Protein AF-A0A2T0LZ64-F1 (afdb_monomer)

Foldseek 3Di:
DAEAEQHLLQALCSLVVLVVVVVPDDPPDDYYYHAADEACDLVVCPPPPCSVVQVVCFVVPRQVSNCVDPNSPSCTSHVHPVVVVCSNCVCVVPDD

Organism: NCBI:txid1453103

Nearest PDB structures (foldseek):
  5f8e-assembly2_C  TM=9.262E-01  e=6.447E-04  Mycobacterium tuberculosis H37Rv
  8g5s-assembly1_A  TM=8.016E-01  e=6.447E-04  Streptomyces sp. CB03234
  3dtn-assembly1_B  TM=5.991E-01  e=2.584E+00  Methanosarcina mazei

Radius of gyration: 14.34 Å; Cα contacts (8 Å, |Δi|>4): 133; chains: 1; bounding box: 35×25×37 Å

Solvent-accessible surface area (backbone atoms only — not comparable to full-atom values): 5462 Å² total; per-residue (Å²): 109,49,76,37,67,72,46,60,36,36,34,13,44,46,67,58,53,52,50,53,52,56,74,71,50,56,92,94,50,53,80,48,78,48,68,69,86,51,49,78,46,74,75,84,39,69,88,49,76,60,51,61,54,50,47,51,48,15,66,73,46,30,20,51,52,0,47,74,34,75,74,40,60,40,45,12,53,58,45,17,55,66,55,53,50,49,60,67,45,72,60,68,80,67,76,127

Structure (mmCIF, N/CA/C/O backbone):
data_AF-A0A2T0LZ64-F1
#
_entry.id   AF-A0A2T0LZ64-F1
#
loop_
_atom_site.group_PDB
_atom_site.id
_atom_site.type_symbol
_atom_site.label_atom_id
_atom_site.label_alt_id
_atom_site.label_comp_id
_atom_site.label_asym_id
_atom_site.label_entity_id
_atom_site.label_seq_id
_atom_site.pdbx_PDB_ins_code
_atom_site.Cartn_x
_atom_site.Cartn_y
_atom_site.Cartn_z
_atom_site.occupancy
_atom_site.B_iso_or_equiv
_atom_site.auth_seq_id
_atom_site.auth_comp_id
_atom_site.auth_asym_id
_atom_site.auth_atom_id
_atom_site.pdbx_PDB_model_num
ATOM 1 N N . MET A 1 1 ? -1.724 0.458 18.969 1.00 91.12 1 MET A N 1
ATOM 2 C CA . MET A 1 1 ? -0.975 0.910 17.765 1.00 91.12 1 MET A CA 1
ATOM 3 C C . MET A 1 1 ? -1.040 -0.183 16.713 1.00 91.12 1 MET A C 1
ATOM 5 O O . MET A 1 1 ? -0.913 -1.349 17.067 1.00 91.12 1 MET A O 1
ATOM 9 N N . VAL A 1 2 ? -1.183 0.188 15.439 1.00 96.62 2 VAL A N 1
ATOM 10 C CA . VAL A 1 2 ? -1.102 -0.737 14.295 1.00 96.62 2 VAL A CA 1
ATOM 11 C C . VAL A 1 2 ? -0.011 -0.263 13.338 1.00 96.62 2 VAL A C 1
ATOM 13 O O . VAL A 1 2 ? 0.088 0.931 13.062 1.00 96.62 2 VAL A O 1
ATOM 16 N N . VAL A 1 3 ? 0.801 -1.193 12.831 1.00 97.31 3 VAL A N 1
ATOM 17 C CA . VAL A 1 3 ? 1.871 -0.897 11.873 1.00 97.31 3 VAL A CA 1
ATOM 18 C C . VAL A 1 3 ? 1.710 -1.769 10.635 1.00 97.31 3 VAL A C 1
ATOM 20 O O . VAL A 1 3 ? 1.627 -2.990 10.745 1.00 97.31 3 VAL A O 1
ATOM 23 N N . PHE A 1 4 ? 1.714 -1.136 9.466 1.00 97.62 4 PHE A N 1
ATOM 24 C CA . PHE A 1 4 ? 1.980 -1.790 8.190 1.00 97.62 4 PHE A CA 1
ATOM 25 C C . PHE A 1 4 ? 3.440 -1.518 7.842 1.00 97.62 4 PHE A C 1
ATOM 27 O O . PHE A 1 4 ? 3.823 -0.362 7.676 1.00 97.62 4 PHE A O 1
ATOM 34 N N . PHE A 1 5 ? 4.263 -2.559 7.794 1.00 97.94 5 PHE A N 1
ATOM 35 C CA . PHE A 1 5 ? 5.678 -2.443 7.455 1.00 97.94 5 PHE A CA 1
ATOM 36 C C . PHE A 1 5 ? 5.934 -3.222 6.172 1.00 97.94 5 PHE A C 1
ATOM 38 O O . PHE A 1 5 ? 5.837 -4.445 6.190 1.00 97.94 5 PHE A O 1
ATOM 45 N N . ASP A 1 6 ? 6.224 -2.499 5.092 1.00 97.25 6 ASP A N 1
ATOM 46 C CA . ASP A 1 6 ? 6.505 -3.032 3.758 1.00 97.25 6 ASP A CA 1
ATOM 47 C C . ASP A 1 6 ? 5.445 -4.043 3.289 1.00 97.25 6 ASP A C 1
ATOM 49 O O . ASP A 1 6 ? 5.751 -5.170 2.915 1.00 97.25 6 ASP A O 1
ATOM 53 N N . ALA A 1 7 ? 4.168 -3.663 3.417 1.00 97.44 7 ALA A N 1
ATOM 54 C CA . ALA A 1 7 ? 3.060 -4.601 3.221 1.00 97.44 7 ALA A CA 1
ATOM 55 C C . ALA A 1 7 ? 1.792 -3.968 2.648 1.00 97.44 7 ALA A C 1
ATOM 57 O O . ALA A 1 7 ? 1.022 -4.648 1.976 1.00 97.44 7 ALA A O 1
ATOM 58 N N . LEU A 1 8 ? 1.525 -2.682 2.903 1.00 97.38 8 LEU A N 1
ATOM 59 C CA . LEU A 1 8 ? 0.245 -2.072 2.534 1.00 97.38 8 LEU A CA 1
ATOM 60 C C . LEU A 1 8 ? 0.048 -2.059 1.012 1.00 97.38 8 LEU A C 1
ATOM 62 O O . LEU A 1 8 ? -1.070 -2.242 0.534 1.00 97.38 8 LEU A O 1
ATOM 66 N N . HIS A 1 9 ? 1.128 -1.855 0.258 1.00 98.00 9 HIS A N 1
ATOM 67 C CA . HIS A 1 9 ? 1.101 -1.817 -1.201 1.00 98.00 9 HIS A CA 1
ATOM 68 C C . HIS A 1 9 ? 0.855 -3.174 -1.878 1.00 98.00 9 HIS A C 1
ATOM 70 O O . HIS A 1 9 ? 0.489 -3.193 -3.057 1.00 98.00 9 HIS A O 1
ATOM 76 N N . ASP A 1 10 ? 1.033 -4.274 -1.146 1.00 98.12 10 ASP A N 1
ATOM 77 C CA . ASP A 1 10 ? 0.844 -5.641 -1.636 1.00 98.12 10 ASP A CA 1
ATOM 78 C C . ASP A 1 10 ? -0.561 -6.184 -1.367 1.00 98.12 10 ASP A C 1
ATOM 80 O O . ASP A 1 10 ? -0.926 -7.224 -1.908 1.00 98.12 10 ASP A O 1
ATOM 84 N N . LEU A 1 11 ? -1.372 -5.517 -0.542 1.00 98.12 11 LEU A N 1
ATOM 85 C CA . LEU A 1 11 ? -2.701 -6.015 -0.185 1.00 98.12 11 LEU A CA 1
ATOM 86 C C . LEU A 1 11 ? -3.670 -5.951 -1.371 1.00 98.12 11 LEU A C 1
ATOM 88 O O . LEU A 1 11 ? -3.659 -4.995 -2.149 1.00 98.12 11 LEU A O 1
ATOM 92 N N . GLY A 1 12 ? -4.550 -6.949 -1.477 1.00 98.25 12 GLY A N 1
ATOM 93 C CA . GLY A 1 12 ? -5.639 -6.967 -2.463 1.00 98.25 12 GLY A CA 1
ATOM 94 C C . GLY A 1 12 ? -6.722 -5.911 -2.215 1.00 98.25 12 GLY A C 1
ATOM 95 O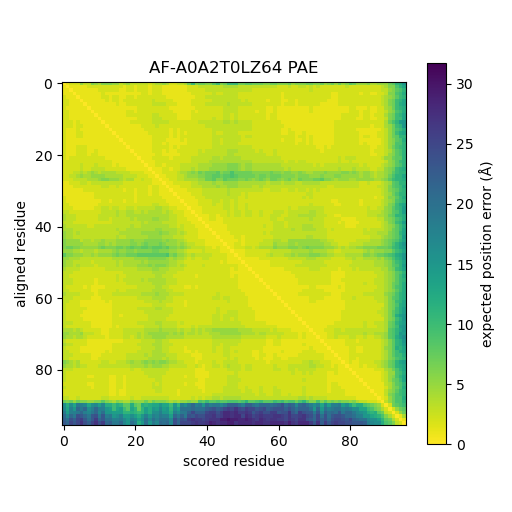 O . GLY A 1 12 ? -7.293 -5.391 -3.168 1.00 98.25 12 GLY A O 1
ATOM 96 N N . ASP A 1 13 ? -6.956 -5.527 -0.955 1.00 97.81 13 ASP A N 1
ATOM 97 C CA . ASP A 1 13 ? -7.872 -4.442 -0.560 1.00 97.81 13 ASP A CA 1
ATOM 98 C C . ASP A 1 13 ? -7.258 -3.595 0.582 1.00 97.81 13 ASP A C 1
ATOM 100 O O . ASP A 1 13 ? -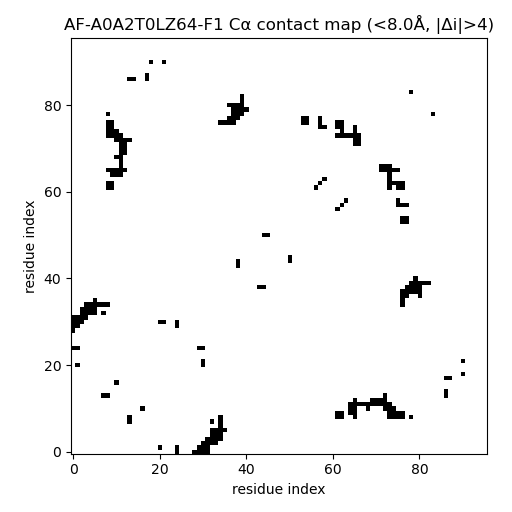7.606 -3.756 1.762 1.00 97.81 13 ASP A O 1
ATOM 104 N N . PRO A 1 14 ? -6.313 -2.686 0.264 1.00 96.94 14 PRO A N 1
ATOM 105 C CA . PRO A 1 14 ? -5.716 -1.798 1.254 1.00 96.94 14 PRO A CA 1
ATOM 106 C C . PRO A 1 14 ? -6.744 -0.894 1.967 1.00 96.94 14 PRO A C 1
ATOM 108 O O . PRO A 1 14 ? -6.619 -0.730 3.184 1.00 96.94 14 PRO A O 1
ATOM 111 N N . PRO A 1 15 ? -7.795 -0.341 1.313 1.00 95.94 15 PRO A N 1
ATOM 112 C CA . PRO A 1 15 ? -8.875 0.348 2.018 1.00 95.94 15 PRO A CA 1
ATOM 113 C C . PRO A 1 15 ? -9.548 -0.492 3.111 1.00 95.94 15 PRO A C 1
ATOM 115 O O . PRO A 1 15 ? -9.785 0.022 4.204 1.00 95.94 15 PRO A O 1
ATOM 118 N N . ALA A 1 16 ? -9.883 -1.761 2.851 1.00 95.75 16 ALA A N 1
ATOM 119 C CA . ALA A 1 16 ? -10.485 -2.632 3.862 1.00 95.75 16 ALA A CA 1
ATOM 120 C C . ALA A 1 16 ? -9.528 -2.929 5.012 1.00 95.75 16 ALA A C 1
ATOM 122 O O . ALA A 1 16 ? -9.941 -2.862 6.172 1.00 95.75 16 ALA A O 1
ATOM 123 N N . ALA A 1 17 ? -8.256 -3.193 4.711 1.00 96.19 17 ALA A N 1
ATOM 124 C CA . ALA A 1 17 ? -7.236 -3.413 5.730 1.00 96.19 17 ALA A CA 1
ATOM 125 C C . ALA A 1 17 ? -7.065 -2.186 6.638 1.00 96.19 17 ALA A C 1
ATOM 127 O O . ALA A 1 17 ? -7.062 -2.317 7.862 1.00 96.19 17 ALA A O 1
ATOM 128 N N . LEU A 1 18 ? -7.016 -0.982 6.059 1.00 96.12 18 LEU A N 1
ATOM 129 C CA . LEU A 1 18 ? -6.935 0.274 6.810 1.00 96.12 18 LEU A CA 1
ATOM 130 C C . LEU A 1 18 ? -8.204 0.554 7.616 1.00 96.12 18 LEU A C 1
ATOM 132 O O . LEU A 1 18 ? -8.114 0.982 8.767 1.00 96.12 18 LEU A O 1
ATOM 136 N N . ARG A 1 19 ? -9.390 0.261 7.062 1.00 94.38 19 ARG A N 1
ATOM 137 C CA . ARG A 1 19 ? -10.639 0.315 7.832 1.00 94.38 19 ARG A CA 1
ATOM 138 C C . ARG A 1 19 ? -10.540 -0.601 9.047 1.00 94.38 19 ARG A C 1
ATOM 140 O O . ARG A 1 19 ? -10.749 -0.124 10.158 1.00 94.38 19 ARG A O 1
ATOM 147 N N . ARG A 1 20 ? -10.165 -1.867 8.860 1.00 94.62 20 ARG A N 1
ATOM 148 C CA . ARG A 1 20 ? -10.064 -2.830 9.959 1.00 94.62 20 ARG A CA 1
ATOM 149 C C . ARG A 1 20 ? -9.029 -2.417 11.002 1.00 94.62 20 ARG A C 1
ATOM 151 O O . ARG A 1 20 ? -9.304 -2.560 12.189 1.00 94.62 20 ARG A O 1
ATOM 158 N N . ALA A 1 21 ? -7.878 -1.906 10.570 1.00 95.00 21 ALA A N 1
ATOM 159 C CA . ALA A 1 21 ? -6.840 -1.390 11.455 1.00 95.00 21 ALA A CA 1
ATOM 160 C C . ALA A 1 21 ? -7.365 -0.239 12.316 1.00 95.00 21 ALA A C 1
ATOM 162 O O . ALA A 1 21 ? -7.190 -0.256 13.527 1.00 95.00 21 ALA A O 1
ATOM 163 N N . HIS A 1 22 ? -8.083 0.711 11.719 1.00 91.44 22 HIS A N 1
ATOM 164 C CA . HIS A 1 22 ? -8.704 1.803 12.461 1.00 91.44 22 HIS A CA 1
ATOM 165 C C . HIS A 1 22 ? -9.777 1.320 13.451 1.00 91.44 22 HIS A C 1
ATOM 167 O O . HIS A 1 22 ? -9.912 1.899 14.520 1.00 91.44 22 HIS A O 1
ATOM 173 N N . ASP A 1 23 ? -10.534 0.264 13.133 1.00 92.62 23 ASP A N 1
ATOM 174 C CA . ASP A 1 23 ? -11.506 -0.331 14.070 1.00 92.62 23 ASP A CA 1
ATOM 175 C C . ASP A 1 23 ? -10.848 -0.987 15.297 1.00 92.62 23 ASP A C 1
ATOM 177 O O . ASP A 1 23 ? -11.535 -1.298 16.267 1.00 92.62 23 ASP A O 1
ATOM 181 N N . LEU A 1 24 ? -9.538 -1.249 15.249 1.00 93.19 24 LEU A N 1
ATOM 182 C CA . LEU A 1 24 ? -8.771 -1.809 16.365 1.00 93.19 24 LEU A CA 1
ATOM 183 C C . LEU A 1 24 ? -8.140 -0.740 17.261 1.00 93.19 24 LEU A C 1
ATOM 185 O O . LEU A 1 24 ? -7.734 -1.073 18.371 1.00 93.19 24 LEU A O 1
ATOM 189 N N . LEU A 1 25 ? -8.019 0.500 16.782 1.00 92.62 25 LEU A N 1
ATOM 190 C CA . LEU A 1 25 ? -7.352 1.570 17.519 1.00 92.62 25 LEU A CA 1
ATOM 191 C C . LEU A 1 25 ? -8.283 2.184 18.564 1.00 92.62 25 LEU A C 1
ATOM 193 O O . LEU A 1 25 ? -9.464 2.420 18.304 1.00 92.62 25 LEU A O 1
ATOM 197 N N . THR A 1 26 ? -7.727 2.489 19.734 1.00 93.56 26 THR A N 1
ATOM 198 C CA . THR A 1 26 ? -8.390 3.312 20.756 1.00 93.56 26 THR A CA 1
ATOM 199 C C . THR A 1 26 ? -7.905 4.763 20.711 1.00 93.56 26 THR A C 1
ATOM 201 O O . THR A 1 26 ? -6.939 5.086 20.021 1.00 93.56 26 THR A O 1
ATOM 204 N N . GLU A 1 27 ? -8.558 5.644 21.476 1.00 91.44 27 GLU A N 1
ATOM 205 C CA . GLU A 1 27 ? -8.165 7.054 21.599 1.00 91.44 27 GLU A CA 1
ATOM 206 C C . GLU A 1 27 ? -6.674 7.200 21.949 1.00 91.44 27 GLU A C 1
ATOM 208 O O . GLU A 1 27 ? -6.163 6.508 22.833 1.00 91.44 27 GLU A O 1
ATOM 213 N N . GLY A 1 28 ? -5.977 8.090 21.237 1.00 92.00 28 GLY A N 1
ATOM 214 C CA . GLY A 1 28 ? -4.541 8.337 21.405 1.00 92.00 28 GLY A CA 1
ATOM 215 C C . GLY A 1 28 ? -3.600 7.303 20.772 1.00 92.00 28 GLY A C 1
ATOM 216 O O . GLY A 1 28 ? -2.386 7.513 20.780 1.00 92.00 28 GLY A O 1
ATOM 217 N N . GLU A 1 29 ? -4.106 6.208 20.200 1.00 94.88 29 GLU A N 1
ATOM 218 C CA . GLU A 1 29 ? -3.272 5.274 19.446 1.00 94.88 29 GLU A CA 1
ATOM 219 C C . GLU A 1 29 ? -3.086 5.705 17.988 1.00 94.88 29 GLU A C 1
ATOM 221 O O . GLU A 1 29 ? -3.932 6.365 17.390 1.00 94.88 29 GLU A O 1
ATOM 226 N N . ILE A 1 30 ? -1.970 5.285 17.390 1.00 93.44 30 ILE A N 1
ATOM 227 C CA . ILE A 1 30 ? -1.609 5.652 16.019 1.00 93.44 30 ILE A CA 1
ATOM 228 C C . ILE A 1 30 ? -1.572 4.443 15.082 1.00 93.44 30 ILE A C 1
ATOM 230 O O . ILE A 1 30 ? -1.292 3.308 15.491 1.00 93.44 30 ILE A O 1
ATOM 234 N N . LEU A 1 31 ? -1.823 4.727 13.804 1.00 95.19 31 LEU A N 1
ATOM 235 C CA . LEU A 1 31 ? -1.523 3.858 12.673 1.00 95.19 31 LEU A CA 1
ATOM 236 C C . LEU A 1 31 ? -0.257 4.371 11.994 1.00 95.19 31 LEU A C 1
ATOM 238 O O . LEU A 1 31 ? -0.169 5.555 11.670 1.00 95.19 31 LEU A O 1
ATOM 242 N N . VAL A 1 32 ? 0.697 3.481 11.744 1.00 95.69 32 VAL A N 1
ATOM 243 C CA . VAL A 1 32 ? 1.925 3.805 11.010 1.00 95.69 32 VAL A CA 1
ATOM 244 C C . VAL A 1 32 ? 2.018 2.920 9.773 1.00 95.69 32 VAL A C 1
ATOM 246 O O . VAL A 1 32 ? 1.811 1.712 9.856 1.00 95.69 32 VAL A O 1
ATOM 249 N N . ALA A 1 33 ? 2.342 3.514 8.627 1.00 96.12 33 ALA A N 1
ATOM 250 C CA . ALA A 1 33 ? 2.694 2.787 7.4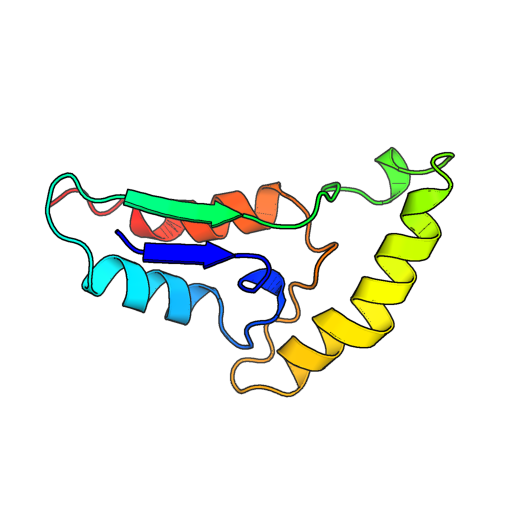13 1.00 96.12 33 ALA A CA 1
ATOM 251 C C . ALA A 1 33 ? 4.137 3.134 7.030 1.00 96.12 33 ALA A C 1
ATOM 253 O O . ALA A 1 33 ? 4.455 4.302 6.807 1.00 96.12 33 ALA A O 1
ATOM 254 N N . VAL A 1 34 ? 5.000 2.123 6.985 1.00 97.06 34 VAL A N 1
ATOM 255 C CA . VAL A 1 34 ? 6.384 2.226 6.518 1.00 97.06 34 VAL A CA 1
ATOM 256 C C . VAL A 1 34 ? 6.452 1.505 5.187 1.00 97.06 34 VAL A C 1
ATOM 258 O O . VAL A 1 34 ? 6.215 0.306 5.125 1.00 97.06 34 VAL A O 1
ATOM 261 N N . GLU A 1 35 ? 6.734 2.243 4.123 1.00 96.88 35 GLU A N 1
ATOM 262 C CA . GLU A 1 35 ? 6.611 1.761 2.751 1.00 96.88 35 GLU A CA 1
ATOM 263 C C . GLU A 1 35 ? 7.843 2.173 1.938 1.00 96.88 35 GLU A C 1
ATOM 265 O O . GLU A 1 35 ? 8.458 3.201 2.252 1.00 96.88 35 GLU A O 1
ATOM 270 N N . PRO A 1 36 ? 8.199 1.425 0.879 1.00 95.06 36 PRO A N 1
ATOM 271 C CA . PRO A 1 36 ? 9.310 1.804 0.024 1.00 95.06 36 PRO A CA 1
ATOM 272 C C . PRO A 1 36 ? 9.067 3.153 -0.645 1.00 95.06 36 PRO A C 1
ATOM 274 O O . PRO A 1 36 ? 7.936 3.531 -0.978 1.00 95.06 36 PRO A O 1
ATOM 277 N N . TRP A 1 37 ? 10.159 3.885 -0.851 1.00 93.12 37 TRP A N 1
ATOM 278 C CA . TRP A 1 37 ? 10.108 5.171 -1.524 1.00 93.12 37 TRP A CA 1
ATOM 279 C C . TRP A 1 37 ? 9.567 5.014 -2.951 1.00 93.12 37 TRP A C 1
ATOM 281 O O . TRP A 1 37 ? 9.925 4.093 -3.685 1.00 93.12 37 TRP A O 1
ATOM 291 N N . SER A 1 38 ? 8.699 5.939 -3.352 1.00 95.25 38 SER A N 1
ATOM 292 C CA . SER A 1 38 ? 8.151 6.004 -4.706 1.00 95.25 38 SER A CA 1
ATOM 293 C C . SER A 1 38 ? 7.817 7.446 -5.064 1.00 95.25 38 SER A C 1
ATOM 295 O O . SER A 1 38 ? 7.792 8.328 -4.203 1.00 95.25 38 SER A O 1
ATOM 297 N N . LEU A 1 39 ? 7.564 7.676 -6.347 1.00 95.31 39 LEU A N 1
ATOM 298 C CA . LEU A 1 39 ? 7.181 8.971 -6.895 1.00 95.31 39 LEU A CA 1
ATOM 299 C C . LEU A 1 39 ? 5.743 8.894 -7.401 1.00 95.31 39 LEU A C 1
ATOM 301 O O . LEU A 1 39 ? 5.296 7.838 -7.841 1.00 95.31 39 LEU A O 1
ATOM 305 N N . ASP A 1 40 ? 5.021 10.011 -7.357 1.00 96.25 40 ASP A N 1
ATOM 306 C CA . ASP A 1 40 ? 3.660 10.070 -7.906 1.00 96.25 40 ASP A CA 1
ATOM 307 C C . ASP A 1 40 ? 3.646 10.008 -9.433 1.00 96.25 40 ASP A C 1
ATOM 309 O O . ASP A 1 40 ? 2.648 9.620 -10.041 1.00 96.25 40 ASP A O 1
ATOM 313 N N . ARG A 1 41 ? 4.754 10.405 -10.057 1.00 94.88 41 ARG A N 1
ATOM 314 C CA . ARG A 1 41 ? 4.921 10.434 -11.500 1.00 94.88 41 ARG A CA 1
ATOM 315 C C . ARG A 1 41 ? 6.228 9.756 -11.868 1.00 94.88 41 ARG A C 1
ATOM 317 O O . ARG A 1 41 ? 7.276 10.071 -11.309 1.00 94.88 41 ARG A O 1
ATOM 324 N N . LEU A 1 42 ? 6.169 8.843 -12.834 1.00 92.69 42 LEU A N 1
ATOM 325 C CA . LEU A 1 42 ? 7.360 8.171 -13.351 1.00 92.69 42 LEU A CA 1
ATOM 326 C C . LEU A 1 42 ? 8.362 9.178 -13.932 1.00 92.69 42 LEU A C 1
ATOM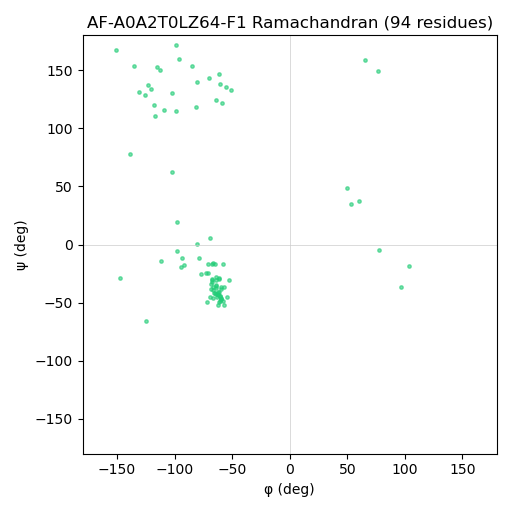 328 O O . LEU A 1 42 ? 9.570 8.989 -13.787 1.00 92.69 42 LEU A O 1
ATOM 332 N N . GLU A 1 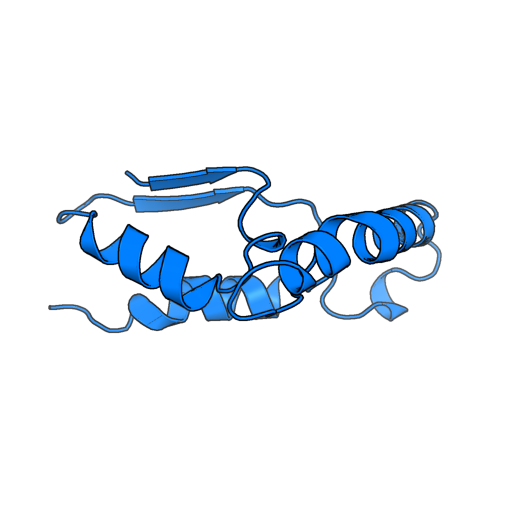43 ? 7.876 10.246 -14.575 1.00 95.50 43 GLU A N 1
ATOM 333 C CA . GLU A 1 43 ? 8.741 11.209 -15.262 1.00 95.50 43 GLU A CA 1
ATOM 334 C C . GLU A 1 43 ? 9.669 11.957 -14.301 1.00 95.50 43 GLU A C 1
ATOM 336 O O . GLU A 1 43 ? 10.804 12.259 -14.666 1.00 95.50 43 GLU A O 1
ATOM 341 N N . ASP A 1 44 ? 9.233 12.158 -13.056 1.00 95.69 44 ASP A N 1
ATOM 342 C CA . ASP A 1 44 ? 10.016 12.823 -12.009 1.00 95.69 44 ASP A CA 1
ATOM 343 C C . ASP A 1 44 ? 11.240 11.987 -11.586 1.00 95.69 44 ASP A C 1
ATOM 345 O O . ASP A 1 44 ? 12.174 12.494 -10.966 1.00 95.69 44 ASP A O 1
ATOM 349 N N . GLY A 1 45 ? 11.247 10.695 -11.926 1.00 93.12 45 GLY A N 1
ATOM 350 C CA . GLY A 1 45 ? 12.334 9.761 -11.649 1.00 93.12 45 GLY A CA 1
ATOM 351 C C . GLY A 1 45 ? 13.291 9.531 -12.821 1.00 93.12 45 GLY A C 1
ATOM 352 O O . GLY A 1 45 ? 14.287 8.818 -12.664 1.00 93.12 45 GLY A O 1
ATOM 353 N N . ILE A 1 46 ? 13.017 10.091 -14.004 1.00 94.12 46 ILE A N 1
ATOM 354 C CA . ILE A 1 46 ? 13.837 9.847 -15.197 1.00 94.12 46 ILE A CA 1
ATOM 355 C C . ILE A 1 46 ? 15.252 10.395 -14.975 1.00 94.12 46 ILE A C 1
ATOM 357 O O . ILE A 1 46 ? 15.455 11.566 -14.673 1.00 94.12 46 ILE A O 1
ATOM 361 N N . GLY A 1 47 ? 16.247 9.523 -15.147 1.00 93.06 47 GLY A N 1
ATOM 362 C CA . GLY A 1 47 ? 17.659 9.822 -14.891 1.00 93.06 47 GLY A CA 1
ATOM 363 C C . GLY A 1 47 ? 18.185 9.221 -13.586 1.00 93.06 47 GLY A C 1
ATOM 364 O O . GLY A 1 47 ? 19.392 9.020 -13.467 1.00 93.06 47 GLY A O 1
ATOM 365 N N . ASN A 1 48 ? 17.306 8.834 -12.655 1.00 94.38 48 ASN A N 1
ATOM 366 C CA . ASN A 1 48 ? 17.694 8.023 -11.506 1.00 94.38 48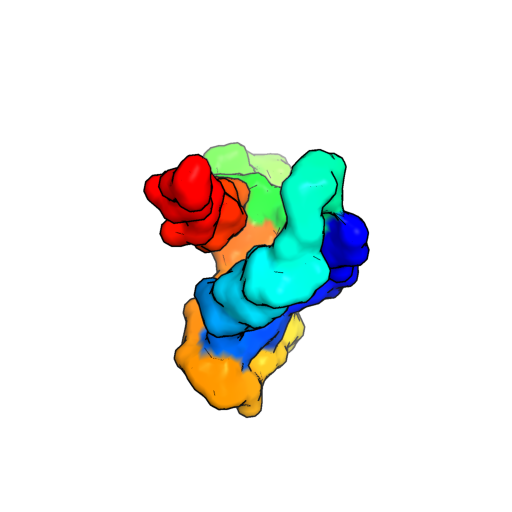 ASN A CA 1
ATOM 367 C C . ASN A 1 48 ? 17.775 6.537 -11.922 1.00 94.38 48 ASN A C 1
ATOM 369 O O . ASN A 1 48 ? 16.764 5.961 -12.336 1.00 94.38 48 ASN A O 1
ATOM 373 N N . PRO A 1 49 ? 18.950 5.882 -11.826 1.00 91.12 49 PRO A N 1
ATOM 374 C CA . PRO A 1 49 ? 19.107 4.491 -12.246 1.00 91.12 49 PRO A CA 1
ATOM 375 C C . PRO A 1 49 ? 18.225 3.512 -11.459 1.00 91.12 49 PRO A C 1
ATOM 377 O O . PRO A 1 49 ? 17.815 2.502 -12.037 1.00 91.12 49 PRO A O 1
ATOM 380 N N . SER A 1 50 ? 17.898 3.813 -10.197 1.00 93.88 50 SER A N 1
ATOM 381 C CA . SER A 1 50 ? 17.082 2.942 -9.342 1.00 93.88 50 SER A CA 1
ATOM 382 C C . SER A 1 50 ? 15.642 2.827 -9.827 1.00 93.88 50 SER A C 1
ATOM 384 O O . SER A 1 50 ? 15.079 1.743 -9.774 1.00 93.88 50 SER A O 1
ATOM 386 N N . VAL A 1 51 ? 15.083 3.881 -10.432 1.00 94.62 51 VAL A N 1
ATOM 387 C CA . VAL A 1 51 ? 13.668 3.920 -10.847 1.00 94.62 51 VAL A CA 1
ATOM 388 C C . VAL A 1 51 ? 13.318 2.776 -11.798 1.00 94.62 51 VAL A C 1
ATOM 390 O O . VAL A 1 51 ? 12.245 2.188 -11.697 1.00 94.62 51 VAL A O 1
ATOM 393 N N . ARG A 1 52 ? 14.240 2.389 -12.689 1.00 93.12 52 ARG A N 1
ATOM 394 C CA . ARG A 1 52 ? 14.030 1.227 -13.569 1.00 93.12 52 ARG A CA 1
ATOM 395 C C . ARG A 1 52 ? 13.946 -0.086 -12.795 1.00 93.12 52 ARG A C 1
ATOM 397 O O . ARG A 1 52 ? 13.122 -0.929 -13.134 1.00 93.12 52 ARG A O 1
ATOM 404 N N . VAL A 1 53 ? 14.801 -0.263 -11.790 1.00 95.12 53 VAL A N 1
ATOM 405 C CA . VAL A 1 53 ? 14.817 -1.463 -10.946 1.00 95.12 53 VAL A CA 1
ATOM 406 C C . VAL A 1 53 ? 13.565 -1.501 -10.076 1.00 95.12 53 VAL A C 1
ATOM 408 O O . VAL A 1 53 ? 12.889 -2.524 -10.038 1.00 95.12 53 VAL A O 1
ATOM 411 N N . ASP A 1 54 ? 13.200 -0.377 -9.464 1.00 95.81 54 ASP A N 1
ATOM 412 C CA . ASP A 1 54 ? 12.047 -0.270 -8.572 1.00 95.81 54 ASP A CA 1
ATOM 413 C C . ASP A 1 54 ? 10.732 -0.573 -9.305 1.00 95.81 54 ASP A C 1
ATOM 415 O O . ASP A 1 54 ? 9.897 -1.330 -8.806 1.00 95.81 54 ASP A O 1
ATOM 419 N N . TYR A 1 55 ? 10.559 -0.058 -10.528 1.00 95.88 55 TYR A N 1
ATOM 420 C CA . TYR A 1 55 ? 9.401 -0.391 -11.363 1.00 95.88 55 TYR A CA 1
ATOM 421 C C . TYR A 1 55 ? 9.412 -1.846 -11.837 1.00 95.88 55 TYR A C 1
ATOM 423 O O . TYR A 1 55 ? 8.352 -2.472 -11.861 1.00 95.88 55 TYR A O 1
ATOM 431 N N . ALA A 1 56 ? 10.574 -2.410 -12.185 1.00 96.06 56 ALA A N 1
ATOM 432 C CA . ALA A 1 56 ? 10.672 -3.820 -12.562 1.00 96.06 56 ALA A CA 1
ATOM 433 C C . ALA A 1 56 ? 10.281 -4.742 -11.397 1.00 96.06 56 ALA A C 1
ATOM 435 O O . ALA A 1 56 ? 9.490 -5.664 -11.592 1.00 96.06 56 ALA A O 1
ATOM 436 N N . LEU A 1 57 ? 10.770 -4.462 -10.185 1.00 96.94 57 LEU A N 1
ATOM 437 C CA . LEU A 1 57 ? 10.391 -5.188 -8.971 1.00 96.94 57 LEU A CA 1
ATOM 438 C C . LEU A 1 57 ? 8.896 -5.037 -8.687 1.00 96.94 57 LEU A C 1
ATOM 440 O O . LEU A 1 57 ? 8.200 -6.034 -8.516 1.00 96.94 57 LEU A O 1
ATOM 444 N N . SER A 1 58 ? 8.385 -3.807 -8.708 1.00 97.81 58 SER A N 1
ATOM 445 C CA . SER A 1 58 ? 6.985 -3.536 -8.393 1.00 97.81 58 SER A CA 1
ATOM 446 C C . SER A 1 58 ? 6.029 -4.253 -9.348 1.00 97.81 58 SER A C 1
ATOM 448 O O . SER A 1 58 ? 5.141 -4.977 -8.905 1.00 97.81 58 SER A O 1
ATOM 450 N N . THR A 1 59 ? 6.266 -4.137 -10.656 1.00 97.31 59 THR A N 1
ATOM 451 C CA . THR A 1 59 ? 5.413 -4.741 -11.693 1.00 97.31 59 THR A CA 1
ATOM 452 C C . THR A 1 59 ? 5.550 -6.258 -11.798 1.00 97.31 59 THR A C 1
ATOM 454 O O . THR A 1 59 ? 4.606 -6.912 -12.233 1.00 97.31 59 THR A O 1
ATOM 457 N N . SER A 1 60 ? 6.685 -6.831 -11.383 1.00 98.19 60 SER A N 1
ATOM 458 C CA . SER A 1 60 ? 6.917 -8.282 -11.457 1.00 98.19 60 SER A CA 1
ATOM 459 C C . SER A 1 60 ? 6.578 -9.027 -10.164 1.00 98.19 60 SER A C 1
ATOM 461 O O . SER A 1 60 ? 6.400 -10.241 -10.211 1.00 98.19 60 SER A O 1
ATOM 463 N N . LEU A 1 61 ? 6.499 -8.334 -9.021 1.00 98.12 61 LEU A N 1
ATOM 464 C CA . LEU A 1 61 ? 6.314 -8.949 -7.699 1.00 98.12 61 LEU A CA 1
ATOM 465 C C . LEU A 1 61 ? 5.103 -8.373 -6.956 1.00 98.12 61 LEU A C 1
ATOM 467 O O . LEU A 1 61 ? 4.114 -9.069 -6.745 1.00 98.12 61 LEU A O 1
ATOM 471 N N . CYS A 1 62 ? 5.161 -7.097 -6.588 1.00 98.38 62 CYS A N 1
ATOM 472 C CA . CYS A 1 62 ? 4.206 -6.481 -5.668 1.00 98.38 62 CYS A CA 1
ATOM 473 C C . CYS A 1 62 ? 2.814 -6.269 -6.281 1.00 98.38 62 CYS A C 1
ATOM 475 O O . CYS A 1 62 ? 1.789 -6.684 -5.738 1.00 98.38 62 CYS A O 1
ATOM 477 N N . THR A 1 63 ? 2.761 -5.668 -7.471 1.00 98.50 63 THR A N 1
ATOM 478 C CA . THR A 1 63 ? 1.512 -5.479 -8.216 1.00 98.50 63 THR A CA 1
ATOM 479 C C . THR A 1 63 ? 0.805 -6.813 -8.500 1.00 98.50 63 THR A C 1
ATOM 481 O O . THR A 1 63 ? -0.386 -6.909 -8.193 1.00 98.50 63 THR A O 1
ATOM 484 N N . PRO A 1 64 ? 1.474 -7.867 -9.023 1.00 98.44 64 PRO A N 1
ATOM 485 C CA . PRO A 1 64 ? 0.816 -9.156 -9.215 1.00 98.44 64 PRO A CA 1
ATOM 486 C C . PRO A 1 64 ? 0.439 -9.850 -7.898 1.00 98.44 64 PRO A C 1
ATOM 488 O O . PRO A 1 64 ? -0.584 -10.529 -7.869 1.00 98.44 64 PRO A O 1
ATOM 491 N N . CYS A 1 65 ? 1.187 -9.650 -6.805 1.00 98.25 65 CYS A N 1
ATOM 492 C CA . CYS A 1 65 ? 0.805 -10.143 -5.476 1.00 98.25 65 CYS A CA 1
ATOM 493 C C . CYS A 1 65 ? -0.549 -9.569 -5.026 1.00 98.25 65 CYS A C 1
ATOM 495 O O . CYS A 1 65 ? -1.433 -10.322 -4.615 1.00 98.25 65 CYS A O 1
ATOM 497 N N . SER A 1 66 ? -0.742 -8.254 -5.171 1.00 98.38 66 SER A N 1
ATOM 498 C CA . SER A 1 66 ? -2.016 -7.587 -4.874 1.00 98.38 66 SER A CA 1
ATOM 499 C C . SER A 1 66 ? -3.143 -8.056 -5.801 1.00 98.38 66 SER A C 1
ATOM 501 O O . SER A 1 66 ? -4.241 -8.350 -5.334 1.00 98.38 66 SER A O 1
ATOM 503 N N . LEU A 1 67 ? -2.871 -8.201 -7.105 1.00 98.56 67 LEU A N 1
ATOM 504 C CA . LEU A 1 67 ? -3.844 -8.689 -8.094 1.00 98.56 67 LE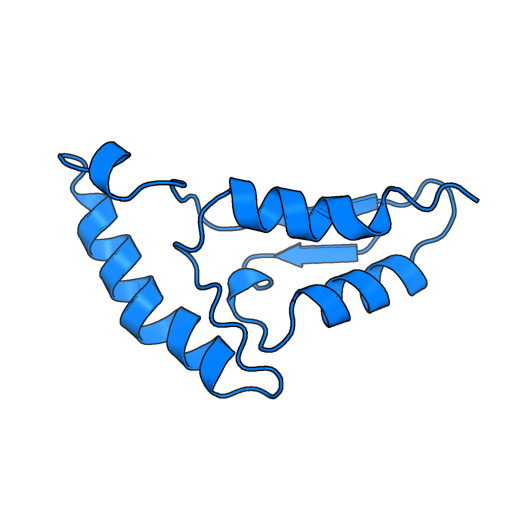U A CA 1
ATOM 505 C C . LEU A 1 67 ? -4.303 -10.135 -7.853 1.00 98.56 67 LEU A C 1
ATOM 507 O O . LEU A 1 67 ? -5.409 -10.491 -8.252 1.00 98.56 67 LEU A O 1
ATOM 511 N N . ALA A 1 68 ? -3.464 -10.972 -7.240 1.00 98.38 68 ALA A N 1
ATOM 512 C CA . ALA A 1 68 ? -3.783 -12.370 -6.952 1.00 98.38 68 ALA A CA 1
ATOM 513 C C . ALA A 1 68 ? -4.689 -12.558 -5.720 1.00 98.38 68 ALA A C 1
ATOM 515 O O . ALA A 1 68 ? -5.177 -13.663 -5.484 1.00 98.38 68 ALA A O 1
ATOM 516 N N . GLN A 1 69 ? -4.893 -11.507 -4.925 1.00 98.31 69 GLN A N 1
ATOM 517 C CA . GLN A 1 69 ? -5.749 -11.510 -3.740 1.00 98.31 69 GLN A CA 1
ATOM 518 C C . GLN A 1 69 ? -7.145 -10.963 -4.065 1.00 98.31 69 GLN A C 1
ATOM 520 O O . GLN A 1 69 ? -7.329 -10.203 -5.018 1.00 98.31 69 GLN A O 1
ATOM 525 N N . ASP A 1 70 ? -8.128 -11.284 -3.221 1.00 96.50 70 ASP A N 1
ATOM 526 C CA . ASP A 1 70 ? -9.458 -10.675 -3.300 1.00 96.50 70 ASP A CA 1
ATOM 527 C C . ASP A 1 70 ? -9.365 -9.137 -3.224 1.00 96.50 70 ASP A C 1
ATOM 529 O O . ASP A 1 70 ? -8.626 -8.576 -2.413 1.00 96.50 70 ASP A O 1
ATOM 533 N N . GLY A 1 71 ? -10.117 -8.453 -4.090 1.00 96.06 71 GLY A N 1
ATOM 534 C CA . GLY A 1 71 ? -10.097 -6.993 -4.249 1.00 96.06 71 GLY A CA 1
ATOM 535 C C . GLY A 1 71 ? -9.204 -6.503 -5.392 1.00 96.06 71 GLY A C 1
ATOM 536 O O . GLY A 1 71 ? -9.600 -5.578 -6.099 1.00 96.06 71 GLY A O 1
ATOM 537 N N . GLY A 1 72 ? -8.057 -7.153 -5.630 1.00 96.88 72 GLY A N 1
ATOM 538 C CA . GLY A 1 72 ? -7.186 -6.889 -6.780 1.00 96.88 72 GLY A CA 1
ATOM 539 C C . GLY A 1 72 ? -6.769 -5.423 -6.968 1.00 96.88 72 GLY A C 1
ATOM 540 O O . GLY A 1 72 ? -6.677 -4.963 -8.105 1.00 96.88 72 GLY A O 1
ATOM 541 N N . TYR A 1 73 ? -6.556 -4.669 -5.883 1.00 97.50 73 TYR A N 1
ATOM 542 C CA . TYR A 1 73 ? -6.359 -3.212 -5.928 1.00 97.50 73 TYR A CA 1
ATOM 543 C C . TYR A 1 73 ? -5.122 -2.775 -6.732 1.00 97.50 73 TYR A C 1
ATOM 545 O O . TYR A 1 73 ? -5.122 -1.693 -7.318 1.00 97.50 73 TYR A O 1
ATOM 553 N N . ALA A 1 74 ? -4.080 -3.611 -6.775 1.00 97.50 74 ALA A N 1
ATOM 554 C CA . ALA A 1 74 ? -2.894 -3.439 -7.613 1.00 97.50 74 ALA A CA 1
ATOM 555 C C . ALA A 1 74 ? -2.096 -2.150 -7.339 1.00 97.50 74 ALA A C 1
ATOM 557 O O . ALA A 1 74 ? -1.568 -1.542 -8.270 1.00 97.50 74 ALA A O 1
ATOM 558 N N . LEU A 1 75 ? -1.989 -1.730 -6.068 1.00 97.00 75 LEU A N 1
ATOM 559 C CA . LEU A 1 75 ? -1.262 -0.503 -5.716 1.00 97.00 75 LEU A CA 1
ATOM 560 C C . LEU A 1 75 ? 0.219 -0.617 -6.094 1.00 97.00 75 LEU A C 1
ATOM 562 O O . LEU A 1 75 ? 0.746 0.252 -6.786 1.00 97.00 75 LEU A O 1
ATOM 566 N N . GLY A 1 76 ? 0.864 -1.699 -5.648 1.00 97.88 76 GLY A N 1
ATOM 567 C CA . GLY A 1 76 ? 2.276 -1.959 -5.885 1.00 97.88 76 GLY A CA 1
ATOM 568 C C . GLY A 1 76 ? 3.202 -0.948 -5.202 1.00 97.88 76 GLY A C 1
ATOM 569 O O . GLY A 1 76 ? 2.845 0.181 -4.857 1.00 97.88 76 GLY A O 1
ATOM 570 N N . THR A 1 77 ? 4.450 -1.353 -5.007 1.00 97.06 77 THR A N 1
ATOM 571 C CA . THR A 1 77 ? 5.511 -0.523 -4.418 1.00 97.06 77 THR A CA 1
ATOM 572 C C . THR A 1 77 ? 5.687 0.838 -5.102 1.00 97.06 77 THR A C 1
ATOM 574 O O . THR A 1 77 ? 6.045 1.810 -4.441 1.00 97.06 77 THR A O 1
ATOM 577 N N . GLN A 1 78 ? 5.410 0.944 -6.405 1.00 96.88 78 GLN A N 1
ATOM 578 C CA . GLN A 1 78 ? 5.504 2.192 -7.171 1.00 96.88 78 GLN A CA 1
ATOM 579 C C . GLN A 1 78 ? 4.158 2.924 -7.347 1.00 96.88 78 GLN A C 1
ATOM 581 O O . GLN A 1 78 ? 4.050 3.814 -8.181 1.00 96.88 78 GLN A O 1
ATOM 586 N N . GLY A 1 79 ? 3.147 2.627 -6.522 1.00 94.12 79 GLY A N 1
ATOM 587 C CA . GLY A 1 79 ? 1.825 3.274 -6.554 1.00 94.12 79 GLY A CA 1
ATOM 588 C C . GLY A 1 79 ? 1.765 4.745 -6.104 1.00 94.12 79 GLY A C 1
ATOM 589 O O . GLY A 1 79 ? 0.676 5.309 -6.000 1.00 94.12 79 GLY A O 1
ATOM 590 N N . GLY A 1 80 ? 2.914 5.364 -5.820 1.00 95.38 80 GLY A N 1
ATOM 591 C CA . GLY A 1 80 ? 3.045 6.779 -5.464 1.00 95.38 80 GLY A CA 1
ATOM 592 C C . GLY A 1 80 ? 2.626 7.140 -4.025 1.00 95.38 80 GLY A C 1
ATOM 593 O O . GLY A 1 80 ? 1.759 6.493 -3.419 1.00 95.38 80 GLY A O 1
ATOM 594 N N . PRO A 1 81 ? 3.249 8.160 -3.411 1.00 96.06 81 PRO A N 1
ATOM 595 C CA . PRO A 1 81 ? 2.914 8.610 -2.061 1.00 96.06 81 PRO A CA 1
ATOM 596 C C . PRO A 1 81 ? 1.531 9.273 -1.965 1.00 96.06 81 PRO A C 1
ATOM 598 O O . PRO A 1 81 ? 0.845 9.074 -0.965 1.00 96.06 81 PRO A O 1
ATOM 601 N N . SER A 1 82 ? 1.058 9.998 -2.984 1.00 96.75 82 SER A N 1
ATOM 602 C CA . SER A 1 82 ? -0.244 10.680 -2.933 1.00 96.75 82 SER A CA 1
ATOM 603 C C . SER A 1 82 ? -1.417 9.707 -2.820 1.00 96.75 82 SER A C 1
ATOM 605 O O . SER A 1 82 ? -2.388 9.986 -2.114 1.00 96.75 82 SER A O 1
ATOM 607 N N . VAL A 1 83 ? -1.352 8.552 -3.493 1.00 95.88 83 VAL A N 1
ATOM 608 C CA . VAL A 1 83 ? -2.382 7.505 -3.366 1.00 95.88 83 VAL A CA 1
ATOM 609 C C . VAL A 1 83 ? -2.365 6.922 -1.953 1.00 95.88 83 VAL A C 1
ATOM 611 O O . VAL A 1 83 ? -3.420 6.828 -1.326 1.00 95.88 83 VAL A O 1
ATOM 614 N N . ARG A 1 84 ? -1.179 6.607 -1.414 1.00 95.19 84 ARG A N 1
ATOM 615 C CA . ARG A 1 84 ? -1.024 6.092 -0.043 1.00 95.19 84 ARG A CA 1
ATOM 616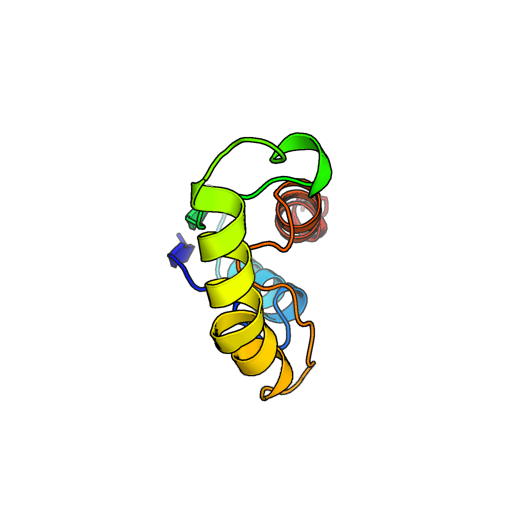 C C . ARG A 1 84 ? -1.536 7.074 1.008 1.00 95.19 84 ARG A C 1
ATOM 618 O O . ARG A 1 84 ? -2.271 6.674 1.905 1.00 95.19 84 ARG A O 1
ATOM 625 N N . LEU A 1 85 ? -1.214 8.359 0.876 1.00 95.44 85 LEU A N 1
ATOM 626 C CA . LEU A 1 85 ? -1.697 9.397 1.788 1.00 95.44 85 LEU A CA 1
ATOM 627 C C . LEU A 1 85 ? -3.222 9.521 1.750 1.00 95.44 85 LEU A C 1
ATOM 629 O O . LEU A 1 85 ? -3.845 9.625 2.804 1.00 95.44 85 LEU A O 1
ATOM 633 N N . ARG A 1 86 ? -3.844 9.437 0.565 1.00 95.31 86 ARG A N 1
ATOM 634 C CA . ARG A 1 86 ? -5.311 9.402 0.454 1.00 95.31 86 ARG A CA 1
ATOM 635 C C . ARG A 1 86 ? -5.913 8.182 1.148 1.00 95.31 86 ARG A C 1
ATOM 637 O O . ARG A 1 86 ? -6.904 8.332 1.855 1.00 95.31 86 ARG A O 1
ATOM 644 N N . LEU A 1 87 ? -5.312 7.002 0.980 1.00 94.69 87 LEU A N 1
ATOM 645 C CA . LEU A 1 87 ? -5.754 5.775 1.649 1.00 94.69 87 LEU A CA 1
ATOM 646 C C . LEU A 1 87 ? -5.697 5.910 3.178 1.00 94.69 87 LEU A C 1
ATOM 648 O O . LEU A 1 87 ? -6.670 5.592 3.857 1.00 94.69 87 LEU A O 1
ATOM 652 N N . LEU A 1 88 ? -4.589 6.435 3.707 1.00 93.44 88 LEU A N 1
ATOM 653 C CA . LEU A 1 88 ? -4.397 6.656 5.143 1.00 93.44 88 LEU A CA 1
ATOM 654 C C . LEU A 1 88 ? -5.348 7.731 5.702 1.00 93.44 88 LEU A C 1
ATOM 656 O O . LEU A 1 88 ? -5.851 7.591 6.815 1.00 93.44 88 LEU A O 1
ATOM 660 N N . ALA A 1 89 ? -5.637 8.780 4.927 1.00 90.62 89 ALA A N 1
ATOM 661 C CA . ALA A 1 89 ? -6.510 9.878 5.342 1.00 90.62 89 ALA A CA 1
ATOM 662 C C . ALA A 1 89 ? -8.010 9.537 5.294 1.00 90.62 89 ALA A C 1
ATOM 664 O O . ALA A 1 89 ? -8.784 10.128 6.043 1.00 90.62 89 ALA A O 1
ATOM 665 N N . ALA A 1 90 ? -8.435 8.586 4.453 1.00 82.12 90 ALA A N 1
ATOM 666 C CA . ALA A 1 90 ? -9.849 8.313 4.162 1.00 82.12 90 ALA A CA 1
ATOM 667 C C . ALA A 1 90 ? -10.717 7.953 5.385 1.00 82.12 90 ALA A C 1
ATOM 669 O O . ALA A 1 90 ? -11.941 8.036 5.304 1.00 82.12 90 ALA A O 1
ATOM 670 N N . ARG A 1 91 ? -10.117 7.574 6.522 1.00 65.62 91 ARG A N 1
ATOM 671 C CA . ARG A 1 91 ? -10.841 7.330 7.780 1.00 65.62 91 ARG A CA 1
ATOM 672 C C . ARG A 1 91 ? -10.556 8.354 8.884 1.00 65.62 91 ARG A C 1
ATOM 674 O O . ARG A 1 91 ? -11.347 8.466 9.813 1.00 65.62 91 ARG A O 1
ATOM 681 N N . ALA A 1 92 ? -9.509 9.167 8.734 1.00 54.09 92 ALA A N 1
ATOM 682 C CA . ALA A 1 92 ? -9.171 10.232 9.680 1.00 54.09 92 ALA A CA 1
ATOM 683 C C . ALA A 1 92 ? -10.238 11.346 9.742 1.00 54.09 92 ALA A C 1
ATOM 685 O O . ALA A 1 92 ? -10.273 12.113 10.697 1.00 54.09 92 ALA A O 1
ATOM 686 N N . SER A 1 93 ? -11.138 11.430 8.755 1.00 48.25 93 SER A N 1
ATOM 687 C CA . SER A 1 93 ? -12.249 12.397 8.735 1.00 48.25 93 SER A CA 1
ATOM 688 C C . SER A 1 93 ? -13.466 11.993 9.580 1.00 48.25 93 SER A C 1
ATOM 690 O O . SER A 1 93 ? -14.445 12.733 9.612 1.00 48.25 93 SER A O 1
ATOM 692 N N . ALA A 1 94 ? -13.430 10.845 10.263 1.00 44.50 94 ALA A N 1
ATOM 693 C CA . ALA A 1 94 ? -14.449 10.447 11.230 1.00 44.50 94 ALA A CA 1
ATOM 694 C C . ALA A 1 94 ? -13.938 10.676 12.661 1.00 44.50 94 ALA A C 1
ATOM 696 O O . ALA A 1 94 ? -13.779 9.738 13.439 1.00 44.50 94 ALA A O 1
ATOM 697 N N . THR A 1 95 ? -13.662 11.936 13.004 1.00 39.25 95 THR A N 1
ATOM 698 C CA . THR A 1 95 ? -13.613 12.366 14.407 1.00 39.25 95 THR A CA 1
ATOM 699 C C . THR A 1 95 ? -14.972 12.083 15.037 1.00 39.25 95 THR A C 1
ATOM 701 O O . THR A 1 95 ? -15.998 12.532 14.518 1.00 39.25 95 THR A O 1
ATOM 704 N N . ARG A 1 96 ? -14.968 11.285 16.102 1.00 41.50 96 ARG A N 1
ATOM 705 C CA . ARG A 1 96 ? -16.144 10.982 16.916 1.00 41.50 96 ARG A CA 1
ATOM 706 C C . ARG A 1 96 ? -16.551 12.183 17.763 1.00 41.50 96 ARG A C 1
ATOM 708 O O . ARG A 1 96 ? -15.650 12.974 18.116 1.00 41.50 96 ARG A O 1
#

Sequence (96 aa):
MVVFFDALHDLGDPPAALRRAHDLLTEGEILVAVEPWSLDRLEDGIGNPSVRVDYALSTSLCTPCSLAQDGGYALGTQGGPSVRLRLLAARASATR

Mean predicted aligned error: 3.8 Å

pLDDT: mean 92.66, std 11.77, range [39.25, 98.56]

InterPro domains:
  IPR053173 Class I-like SAM-binding MTase [PTHR45128] (2-82)

Secondary structure (DSSP, 8-state):
-EEEES-GGG-S-HHHHHHHHHHHPPTT--EEEE-----SSGGGGTT-H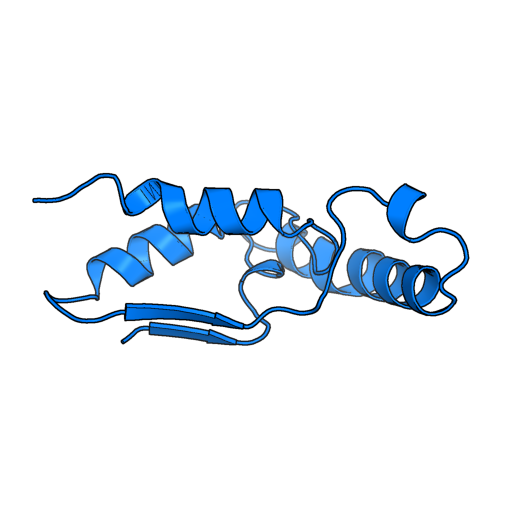HHHHHHHHIIIIIHHHHHTSTT-----TTS-HHHHHHHHHTTTT---